Protein AF-A0A6B9RZZ0-F1 (afdb_monomer_lite)

Radius of gyration: 9.74 Å; chains: 1; bounding box: 22×18×23 Å

Sequence (38 aa):
IGAAFWQTISGEHGLDSNGVYNGTSELQLERMSVYFNE

Organism: Claviceps paspali (NCBI:txid40601)

pLDDT: mean 76.06, std 4.51, range [63.5, 84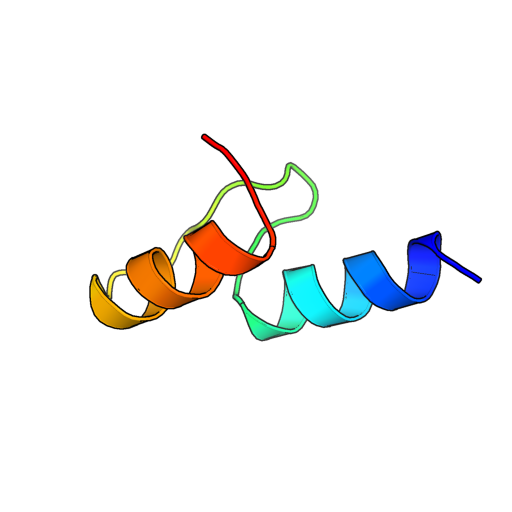.06]

Secondary structure (DSSP, 8-state):
-HHHHHHHHHHHTTB-TTS-B----HHHHHHHTTT---

Foldseek 3Di:
DVVVVVVVVCVVLCQDPVRDRPDDDVVSVVVVCVPDPD

InterPro domains:
  IPR036525 Tubulin/FtsZ, GTPase domain superfamily [G3DSA:3.40.50.1440] (1-38)
  IPR036525 Tubulin/FtsZ, GTPase domain superfamily [SSF52490] (1-38)

Structure (mmCIF, N/CA/C/O backbone):
data_AF-A0A6B9RZZ0-F1
#
_entry.id   AF-A0A6B9RZZ0-F1
#
loop_
_atom_site.group_PDB
_atom_site.id
_atom_site.type_symbol
_atom_site.label_atom_id
_atom_site.label_alt_id
_atom_site.label_comp_id
_atom_site.label_asym_id
_atom_site.label_entity_id
_atom_site.label_seq_id
_atom_site.pdbx_PDB_ins_code
_atom_site.Cartn_x
_atom_site.Cartn_y
_atom_site.Cartn_z
_atom_site.occupancy
_atom_site.B_iso_or_equiv
_atom_site.auth_seq_id
_atom_site.auth_comp_id
_atom_site.auth_asym_id
_atom_site.auth_atom_id
_atom_site.pdbx_PDB_model_num
ATOM 1 N N . ILE A 1 1 ? 11.240 -4.979 -13.594 1.00 63.50 1 ILE A N 1
ATOM 2 C CA . ILE A 1 1 ? 11.580 -4.291 -12.322 1.00 63.50 1 ILE A CA 1
ATOM 3 C C . ILE A 1 1 ? 10.318 -3.907 -11.541 1.00 63.50 1 ILE A C 1
ATOM 5 O O . ILE A 1 1 ? 10.241 -4.274 -10.381 1.00 63.50 1 ILE A O 1
ATOM 9 N N . GLY A 1 2 ? 9.290 -3.301 -12.154 1.00 75.12 2 GLY A N 1
ATOM 10 C CA . GLY A 1 2 ? 8.051 -2.941 -11.436 1.00 75.12 2 GLY A CA 1
ATOM 11 C C . GLY A 1 2 ? 7.208 -4.115 -10.908 1.00 75.12 2 GLY A C 1
ATOM 12 O O . GLY A 1 2 ? 6.697 -4.037 -9.801 1.00 75.12 2 GLY A O 1
ATOM 13 N N . ALA A 1 3 ? 7.098 -5.225 -11.648 1.00 77.69 3 ALA A N 1
ATOM 14 C CA . ALA A 1 3 ? 6.223 -6.339 -11.252 1.00 77.69 3 ALA A CA 1
ATOM 15 C C . ALA A 1 3 ? 6.644 -7.016 -9.933 1.00 77.69 3 ALA A C 1
ATOM 17 O O . ALA A 1 3 ? 5.801 -7.285 -9.089 1.00 77.69 3 ALA A O 1
ATOM 18 N N . ALA A 1 4 ? 7.946 -7.242 -9.732 1.00 82.88 4 ALA A N 1
ATOM 19 C CA . ALA A 1 4 ? 8.457 -7.849 -8.502 1.00 82.88 4 ALA A CA 1
ATOM 20 C C . ALA A 1 4 ? 8.272 -6.932 -7.281 1.00 82.88 4 ALA A C 1
AT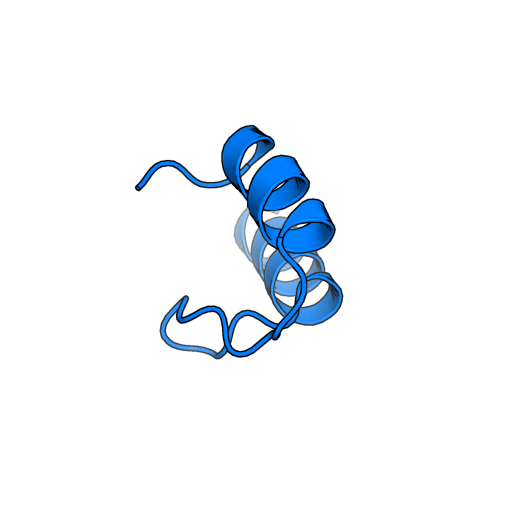OM 22 O O . ALA A 1 4 ? 7.965 -7.419 -6.201 1.00 82.88 4 ALA A O 1
ATOM 23 N N . PHE A 1 5 ? 8.406 -5.613 -7.464 1.00 82.44 5 PHE A N 1
ATOM 24 C CA . PHE A 1 5 ? 8.145 -4.632 -6.409 1.00 82.44 5 PHE A CA 1
ATOM 25 C C . PHE A 1 5 ? 6.688 -4.700 -5.938 1.00 82.44 5 PHE A C 1
ATOM 27 O O . PHE A 1 5 ? 6.437 -4.881 -4.750 1.00 82.44 5 PHE A O 1
ATOM 34 N N . TRP A 1 6 ? 5.734 -4.644 -6.872 1.00 80.94 6 TRP A N 1
ATOM 35 C CA . TRP A 1 6 ? 4.314 -4.709 -6.533 1.00 80.94 6 TRP A CA 1
ATOM 36 C C . TRP A 1 6 ? 3.917 -6.053 -5.921 1.00 80.94 6 TRP A C 1
ATOM 38 O O . TRP A 1 6 ? 3.176 -6.055 -4.952 1.00 80.94 6 TRP A O 1
ATOM 48 N N . GLN A 1 7 ? 4.470 -7.177 -6.390 1.00 81.38 7 GLN A N 1
ATOM 49 C CA . GLN A 1 7 ? 4.221 -8.495 -5.787 1.00 81.38 7 GLN A CA 1
ATOM 50 C C . GLN A 1 7 ? 4.678 -8.577 -4.322 1.00 81.38 7 GLN A C 1
ATOM 52 O O . GLN A 1 7 ? 3.954 -9.118 -3.489 1.00 81.38 7 GLN A O 1
ATOM 57 N N . THR A 1 8 ? 5.843 -8.008 -3.991 1.00 84.06 8 THR A N 1
ATOM 58 C CA . THR A 1 8 ? 6.324 -7.952 -2.602 1.00 84.06 8 THR A CA 1
ATOM 59 C C . THR A 1 8 ? 5.403 -7.106 -1.726 1.00 84.06 8 THR A C 1
ATOM 61 O O . THR A 1 8 ? 5.007 -7.559 -0.656 1.00 84.06 8 THR A O 1
ATOM 64 N N . ILE A 1 9 ? 5.016 -5.912 -2.191 1.00 80.62 9 ILE A N 1
ATOM 65 C CA . ILE A 1 9 ? 4.109 -5.018 -1.452 1.00 80.62 9 ILE A CA 1
ATOM 66 C C . ILE A 1 9 ? 2.729 -5.668 -1.272 1.00 80.62 9 ILE A C 1
ATOM 68 O O . ILE A 1 9 ? 2.174 -5.633 -0.177 1.00 80.62 9 ILE A O 1
ATOM 72 N N . SER A 1 10 ? 2.192 -6.316 -2.310 1.00 79.75 10 SER A N 1
ATOM 73 C CA . SER A 1 10 ? 0.918 -7.036 -2.242 1.00 79.75 10 SER A CA 1
ATOM 74 C C . SER A 1 10 ? 0.944 -8.165 -1.214 1.00 79.75 10 SER A C 1
ATOM 76 O O . SER A 1 10 ? 0.044 -8.251 -0.381 1.00 79.75 10 SER A O 1
ATOM 78 N N . GLY A 1 11 ? 1.998 -8.986 -1.218 1.00 80.88 11 GLY A N 1
ATOM 79 C CA . GLY A 1 11 ? 2.157 -10.071 -0.252 1.00 80.88 11 GLY A CA 1
ATOM 80 C C . GLY A 1 11 ? 2.333 -9.578 1.188 1.00 80.88 11 GLY A C 1
ATOM 81 O O . GLY A 1 11 ? 1.708 -10.123 2.094 1.00 80.88 11 GLY A O 1
ATOM 82 N N . GLU A 1 12 ? 3.133 -8.528 1.404 1.00 80.81 12 GLU A N 1
ATOM 83 C CA . GLU A 1 12 ? 3.363 -7.944 2.736 1.00 80.81 12 GLU A CA 1
ATOM 84 C C . GLU A 1 12 ? 2.076 -7.377 3.347 1.00 80.81 12 GLU A C 1
ATOM 86 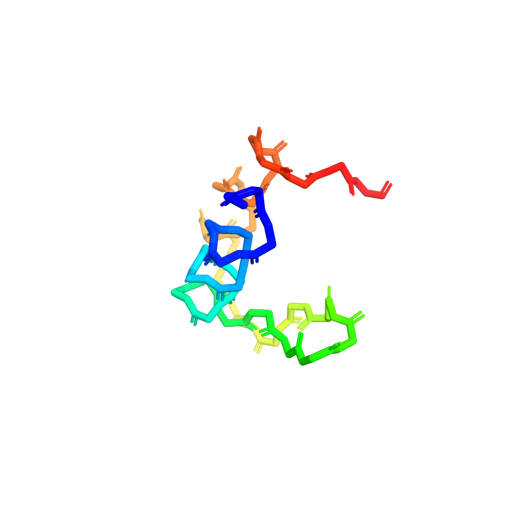O O . GLU A 1 12 ? 1.829 -7.515 4.544 1.00 80.81 12 GLU A O 1
ATOM 91 N N . HIS A 1 13 ? 1.227 -6.785 2.511 1.00 75.69 13 HIS A N 1
ATOM 92 C CA . HIS A 1 13 ? -0.021 -6.176 2.942 1.00 75.69 13 HIS A CA 1
ATOM 93 C C . HIS A 1 13 ? -1.220 -7.145 2.957 1.00 75.69 13 HIS A C 1
ATOM 95 O O . HIS A 1 13 ? -2.322 -6.751 3.330 1.00 75.69 13 HIS A O 1
ATOM 101 N N . GLY A 1 14 ? -1.041 -8.419 2.598 1.00 76.12 14 GLY A N 1
ATOM 102 C CA . GLY A 1 14 ? -2.132 -9.401 2.611 1.00 76.12 14 GLY A CA 1
ATOM 103 C C . GLY A 1 14 ? -3.160 -9.200 1.492 1.00 76.12 14 GLY A C 1
ATOM 104 O O . GLY A 1 14 ? -4.330 -9.558 1.654 1.00 76.12 14 GLY A O 1
ATOM 105 N N . LEU A 1 15 ? -2.730 -8.615 0.370 1.00 79.25 15 LEU A N 1
ATOM 106 C CA . LEU A 1 15 ? -3.477 -8.642 -0.884 1.00 79.25 15 LEU A CA 1
ATOM 107 C C . LEU A 1 15 ? -3.297 -10.020 -1.517 1.00 79.25 15 LEU A C 1
ATOM 109 O O . LEU A 1 15 ? -2.173 -10.510 -1.657 1.00 79.25 15 LEU A O 1
ATOM 113 N N . ASP A 1 16 ? -4.403 -10.650 -1.898 1.00 75.75 16 ASP A N 1
ATOM 114 C CA . ASP A 1 16 ? -4.344 -11.890 -2.664 1.00 75.75 16 ASP A CA 1
ATOM 115 C C . ASP A 1 16 ? -3.873 -11.630 -4.111 1.00 75.75 16 ASP A C 1
ATOM 117 O O . ASP A 1 16 ? -3.658 -10.493 -4.542 1.00 75.75 16 ASP A O 1
ATOM 121 N N . SER A 1 17 ? -3.725 -12.695 -4.902 1.00 72.06 17 SER A N 1
ATOM 122 C CA . SER A 1 17 ? -3.328 -12.583 -6.313 1.00 72.06 17 SER A CA 1
ATOM 123 C C . SER A 1 17 ? -4.334 -11.822 -7.194 1.00 72.06 17 SER A C 1
ATOM 125 O O . SER A 1 17 ? -3.990 -11.478 -8.323 1.00 72.06 17 SER A O 1
ATOM 127 N N . ASN A 1 18 ? -5.543 -11.550 -6.694 1.00 76.38 18 ASN A N 1
ATOM 128 C CA . ASN A 1 18 ? -6.570 -10.743 -7.351 1.00 76.38 18 ASN A CA 1
ATOM 129 C C . ASN A 1 18 ? -6.559 -9.278 -6.875 1.00 76.38 18 ASN A C 1
ATOM 131 O O . ASN A 1 18 ? -7.357 -8.482 -7.364 1.00 76.38 18 ASN A O 1
ATOM 135 N N . GLY A 1 19 ? -5.673 -8.911 -5.939 1.00 70.50 19 GLY A N 1
ATOM 136 C CA . GLY A 1 19 ? -5.623 -7.576 -5.344 1.00 70.50 19 GLY A CA 1
ATOM 137 C C . GLY A 1 19 ? -6.696 -7.335 -4.281 1.00 70.50 19 GLY A C 1
ATOM 138 O O . GLY A 1 19 ? -6.969 -6.186 -3.948 1.00 70.50 19 GLY A O 1
ATOM 139 N N . VAL A 1 20 ? -7.312 -8.390 -3.742 1.00 75.94 20 VAL A N 1
ATOM 140 C CA . VAL A 1 20 ? -8.33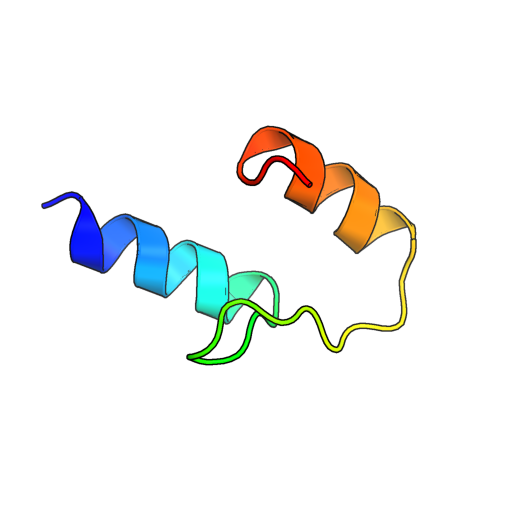1 -8.280 -2.694 1.00 75.94 20 VAL A CA 1
ATOM 141 C C . VAL A 1 20 ? -7.660 -8.291 -1.326 1.00 75.94 20 VAL A C 1
ATOM 143 O O . VAL A 1 20 ? -6.942 -9.231 -0.968 1.00 75.94 20 VAL A O 1
ATOM 146 N N . TYR A 1 21 ? -7.909 -7.243 -0.542 1.00 75.19 21 TYR A N 1
ATOM 147 C CA . TYR A 1 21 ? -7.455 -7.162 0.842 1.00 75.19 21 TYR A CA 1
ATOM 148 C C . TYR A 1 21 ? -8.332 -8.036 1.737 1.00 75.19 21 TYR A C 1
ATOM 150 O O . TYR A 1 21 ? -9.545 -7.859 1.794 1.00 75.19 21 TYR A O 1
ATOM 158 N N . ASN A 1 22 ? -7.708 -8.974 2.447 1.00 74.62 22 ASN A N 1
ATOM 159 C CA . ASN A 1 22 ? -8.399 -9.898 3.351 1.00 74.62 22 ASN A CA 1
ATOM 160 C C . ASN A 1 22 ? -8.098 -9.626 4.835 1.00 74.62 22 ASN A C 1
ATOM 162 O O . ASN A 1 22 ? -8.439 -10.435 5.698 1.00 74.62 22 ASN A O 1
ATOM 166 N N . GLY A 1 23 ? -7.420 -8.523 5.158 1.00 72.81 23 GLY A N 1
ATOM 167 C CA . GLY A 1 23 ? -7.115 -8.193 6.545 1.00 72.81 23 GLY A CA 1
ATOM 168 C C . GLY A 1 23 ? -8.283 -7.506 7.257 1.00 72.81 23 GLY A C 1
ATOM 169 O O . GLY A 1 23 ? -9.190 -6.946 6.648 1.00 72.81 23 GLY A O 1
ATOM 170 N N . THR A 1 24 ? -8.269 -7.566 8.586 1.00 71.31 24 THR A N 1
ATOM 171 C CA . THR A 1 24 ? -9.363 -7.078 9.443 1.00 71.31 24 THR A CA 1
ATOM 172 C C . THR A 1 24 ? -9.020 -5.771 10.163 1.00 71.31 24 THR A C 1
ATOM 174 O O . THR A 1 24 ? -9.707 -5.399 11.110 1.00 71.31 24 THR A O 1
ATOM 177 N N . SER A 1 25 ? -7.922 -5.102 9.795 1.00 78.00 25 SER A N 1
ATOM 178 C CA . SER A 1 25 ? -7.403 -3.934 10.514 1.00 78.00 25 SER A CA 1
ATOM 179 C C . SER A 1 25 ? -7.538 -2.662 9.681 1.00 78.00 25 SER A C 1
ATOM 181 O O . SER A 1 25 ? -6.883 -2.521 8.652 1.00 78.00 25 SER A O 1
ATOM 183 N N . GLU A 1 26 ? -8.317 -1.695 10.171 1.00 75.19 26 GLU A N 1
ATOM 184 C CA . GLU A 1 26 ? -8.457 -0.368 9.544 1.00 75.19 26 GLU A CA 1
ATOM 185 C C . GLU A 1 26 ? -7.110 0.346 9.345 1.00 75.19 26 GLU A C 1
ATOM 187 O O . GLU A 1 26 ? -6.891 0.975 8.315 1.00 75.19 26 GLU A O 1
ATOM 192 N N . LEU A 1 27 ? -6.153 0.169 10.263 1.00 79.44 27 LEU A N 1
ATOM 193 C CA . LEU A 1 27 ? -4.822 0.779 10.160 1.00 79.44 27 LEU A CA 1
ATOM 194 C C . LEU A 1 27 ? -4.010 0.246 8.966 1.00 79.44 27 LEU A C 1
ATOM 196 O O . LEU A 1 27 ? -3.184 0.954 8.390 1.00 79.44 27 LEU A O 1
ATOM 200 N N . GLN A 1 28 ? -4.209 -1.022 8.604 1.00 73.56 28 GLN A N 1
ATOM 201 C CA . GLN A 1 28 ? -3.572 -1.607 7.423 1.00 73.56 28 GLN A CA 1
ATOM 202 C C . GLN A 1 28 ? -4.226 -1.081 6.137 1.00 73.56 28 GLN A C 1
ATOM 204 O O . GLN A 1 28 ? -3.515 -0.795 5.175 1.00 73.56 28 GLN A O 1
ATOM 209 N N . LEU A 1 29 ? -5.544 -0.862 6.164 1.00 74.25 29 LEU A N 1
ATOM 210 C CA . LEU A 1 29 ? -6.327 -0.226 5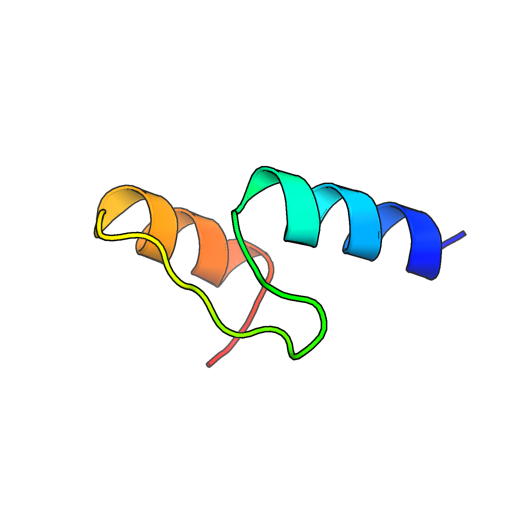.099 1.00 74.25 29 LEU A CA 1
ATOM 211 C C . LEU A 1 29 ? -5.868 1.219 4.829 1.00 74.25 29 LEU A C 1
ATOM 213 O O . LEU A 1 29 ? -5.636 1.586 3.678 1.00 74.25 29 LEU A O 1
ATOM 217 N N . GLU A 1 30 ? -5.630 2.018 5.873 1.00 76.50 30 GLU A N 1
ATOM 218 C CA . GLU A 1 30 ? -5.094 3.378 5.710 1.00 76.50 30 GLU A CA 1
ATOM 219 C C . GLU A 1 30 ? -3.711 3.382 5.042 1.00 76.50 30 GLU A C 1
ATOM 221 O O . GLU A 1 30 ? -3.434 4.215 4.181 1.00 76.50 30 GLU A O 1
ATOM 226 N N . ARG A 1 31 ? -2.840 2.422 5.375 1.00 76.75 31 ARG A N 1
ATOM 227 C CA . ARG A 1 31 ? -1.511 2.298 4.748 1.00 76.75 31 ARG A CA 1
ATOM 228 C C . ARG A 1 31 ? -1.573 1.791 3.308 1.00 76.75 31 ARG A C 1
ATOM 230 O O . ARG A 1 31 ? -0.684 2.118 2.524 1.00 76.75 31 ARG A O 1
ATOM 237 N N . MET A 1 32 ? -2.609 1.031 2.957 1.00 75.19 32 MET A N 1
ATOM 238 C CA . MET A 1 32 ? -2.874 0.603 1.584 1.00 75.19 32 MET A CA 1
ATOM 239 C C . MET A 1 32 ? -3.136 1.785 0.654 1.00 75.19 32 MET A C 1
ATOM 241 O O . MET A 1 32 ? -2.606 1.797 -0.453 1.00 75.19 32 MET A O 1
ATOM 245 N N . SER A 1 33 ? -3.894 2.785 1.120 1.00 73.12 33 SER A N 1
ATOM 246 C CA . SER A 1 33 ? -4.309 3.949 0.318 1.00 73.12 33 SER A CA 1
ATOM 247 C C . SER A 1 33 ? -3.142 4.746 -0.292 1.00 73.12 33 SER A C 1
ATOM 249 O O . SER A 1 33 ? -3.292 5.426 -1.303 1.00 73.12 33 SER A O 1
ATOM 251 N N . VAL A 1 34 ? -1.946 4.635 0.299 1.00 79.44 34 VAL A N 1
ATOM 252 C CA . VAL A 1 34 ? -0.713 5.280 -0.181 1.00 79.44 34 VAL A CA 1
ATOM 253 C C . VAL A 1 34 ? -0.217 4.665 -1.494 1.00 79.44 34 VAL A C 1
ATOM 255 O O . VAL A 1 34 ? 0.372 5.355 -2.325 1.00 79.44 34 VAL A O 1
ATOM 258 N N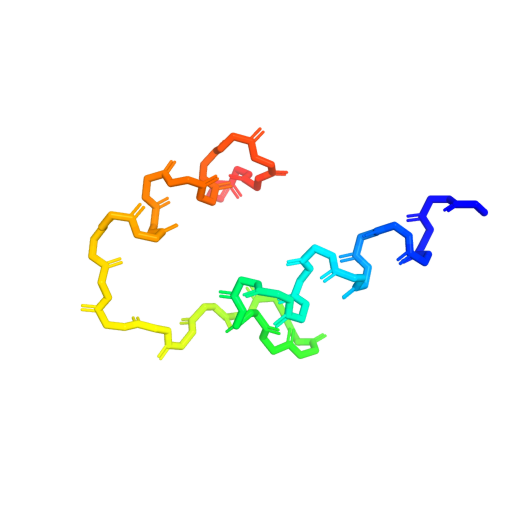 . TYR A 1 35 ? -0.437 3.364 -1.672 1.00 75.62 35 TYR A N 1
ATOM 259 C CA . TYR A 1 35 ? 0.095 2.576 -2.784 1.00 75.62 35 TYR A CA 1
ATOM 260 C C . TYR A 1 35 ? -0.990 2.117 -3.759 1.00 75.62 35 TYR A C 1
ATOM 262 O O . TYR A 1 35 ? -0.707 1.913 -4.940 1.00 75.62 35 TYR A O 1
ATOM 270 N N . PHE A 1 36 ? -2.222 1.977 -3.276 1.00 72.38 36 PHE A N 1
ATOM 271 C CA . PHE A 1 36 ? -3.371 1.477 -4.014 1.00 72.38 36 PHE A CA 1
ATOM 272 C C . PHE A 1 36 ? -4.508 2.489 -3.877 1.00 72.38 36 PHE A C 1
ATOM 274 O O . PHE A 1 36 ? -4.864 2.875 -2.769 1.00 72.38 36 PHE A O 1
ATOM 281 N N . ASN A 1 37 ? -5.053 2.938 -5.006 1.00 71.75 37 ASN A N 1
ATOM 282 C CA . ASN A 1 37 ? -6.310 3.686 -5.000 1.00 71.75 37 ASN A CA 1
ATOM 283 C C . ASN A 1 37 ? -7.469 2.680 -4.981 1.00 71.75 37 ASN A C 1
ATOM 285 O O . ASN A 1 37 ? -7.284 1.554 -5.448 1.00 71.75 37 ASN A O 1
ATOM 289 N N . GLU A 1 38 ? -8.611 3.093 -4.425 1.00 63.56 38 GLU A N 1
ATOM 290 C CA . GLU A 1 38 ? -9.879 2.348 -4.512 1.00 63.56 38 GLU A CA 1
ATOM 291 C C . GLU A 1 38 ? -10.239 1.997 -5.964 1.00 63.56 38 GLU A C 1
ATOM 293 O O . GLU A 1 38 ? -10.056 2.868 -6.852 1.00 63.56 38 GLU A O 1
#